Protein AF-A0A6G0XEI4-F1 (afdb_monomer_lite)

Secondary structure (DSSP, 8-state):
----PPP-PPPPB---TTS-HHHHHHHHHHHHHHHT--HHHHHHHGGGGB-HHHHHHHHHHHTT--SPPPHHHHHHHHT-

pLDDT: mean 88.16, std 10.25, range [40.69, 96.75]

Radius of gyration: 13.35 Å; chains: 1; bounding box: 34×22×42 Å

Organism: Aphis craccivora (NCBI:txid307492)

Sequence (80 aa):
MDSKKPYIKPDTFSGSTSENIDSFLKKYDRAAKINGWKTKDKAQYIVAFLEGPALTFYENSQHNNIDIPKWEKLEKTFRT

Structure (mmCIF, N/CA/C/O backbone):
data_AF-A0A6G0XEI4-F1
#
_entry.id   AF-A0A6G0XEI4-F1
#
loop_
_atom_site.group_PDB
_atom_site.id
_atom_site.type_symbol
_atom_site.label_atom_id
_atom_site.label_alt_id
_atom_site.label_comp_id
_atom_site.label_asym_id
_atom_site.label_entity_id
_atom_site.label_seq_id
_atom_site.pdbx_PDB_ins_code
_atom_site.Cartn_x
_atom_site.Cartn_y
_atom_site.Cartn_z
_atom_site.occupancy
_atom_site.B_iso_or_equiv
_atom_site.auth_seq_id
_atom_site.auth_comp_id
_atom_site.auth_asym_id
_atom_site.auth_atom_id
_atom_site.pdbx_PDB_model_num
ATOM 1 N N . MET A 1 1 ? -15.787 -8.756 27.730 1.00 40.69 1 MET A N 1
ATOM 2 C CA . MET A 1 1 ? -15.413 -9.496 26.509 1.00 40.69 1 MET A CA 1
ATOM 3 C C . MET A 1 1 ? -15.001 -8.481 25.463 1.00 40.69 1 MET A C 1
ATOM 5 O O . MET A 1 1 ? -15.860 -7.817 24.893 1.00 40.69 1 MET A O 1
ATOM 9 N N . ASP A 1 2 ? -13.700 -8.310 25.264 1.00 56.47 2 ASP A N 1
ATOM 10 C CA . ASP A 1 2 ? -13.153 -7.472 24.202 1.00 56.47 2 ASP A CA 1
ATOM 11 C C . ASP A 1 2 ? -13.513 -8.097 22.856 1.00 56.47 2 ASP A C 1
ATOM 13 O O . ASP A 1 2 ? -12.928 -9.089 22.424 1.00 56.47 2 ASP A O 1
ATOM 17 N N . SER A 1 3 ? -14.539 -7.546 22.210 1.00 62.38 3 SER A N 1
ATOM 18 C CA . SER A 1 3 ? -14.890 -7.908 20.841 1.00 62.38 3 SER A CA 1
ATOM 19 C C . SER A 1 3 ? -13.746 -7.442 19.945 1.00 62.38 3 SER A C 1
ATOM 21 O O . SER A 1 3 ? -13.681 -6.274 19.559 1.00 62.38 3 SER A O 1
ATOM 23 N N . LYS A 1 4 ? -12.783 -8.333 19.686 1.00 71.56 4 LYS A N 1
ATOM 24 C CA . LYS A 1 4 ? -11.632 -8.053 18.827 1.00 71.56 4 LYS A CA 1
ATOM 25 C C . LYS A 1 4 ? -12.188 -7.687 17.452 1.00 71.56 4 LYS A C 1
ATOM 27 O O . LYS A 1 4 ? -12.800 -8.525 16.793 1.00 71.56 4 LYS A O 1
ATOM 32 N N . LYS A 1 5 ? -12.055 -6.415 17.058 1.00 76.44 5 LYS A N 1
ATOM 33 C CA . LYS A 1 5 ? -12.522 -5.953 15.745 1.00 76.44 5 LYS A CA 1
ATOM 34 C C . LYS A 1 5 ? -11.914 -6.846 14.654 1.00 76.44 5 LYS A C 1
ATOM 36 O O . LYS A 1 5 ? -10.742 -7.213 14.780 1.00 76.44 5 LYS A O 1
ATOM 41 N N . PRO A 1 6 ? -12.677 -7.196 13.605 1.00 83.81 6 PRO A N 1
ATOM 42 C CA . PRO A 1 6 ? -12.129 -7.955 12.492 1.00 83.81 6 PRO A CA 1
ATOM 43 C C . PRO A 1 6 ? -10.980 -7.167 11.859 1.00 83.81 6 PRO A C 1
ATOM 45 O O . PRO A 1 6 ? -11.106 -5.969 11.606 1.00 83.81 6 PRO A O 1
ATOM 48 N N . TYR A 1 7 ? -9.859 -7.846 11.626 1.00 89.19 7 TYR A N 1
ATOM 49 C CA . TYR A 1 7 ? -8.734 -7.287 10.889 1.00 89.19 7 TYR A CA 1
ATOM 50 C C . TYR A 1 7 ? -8.970 -7.484 9.393 1.00 89.19 7 TYR A C 1
ATOM 52 O O . TYR A 1 7 ? -9.146 -8.613 8.934 1.00 89.19 7 TYR A O 1
ATOM 60 N N . ILE A 1 8 ? -8.956 -6.392 8.634 1.00 93.50 8 ILE A N 1
ATOM 61 C CA . ILE A 1 8 ? -9.059 -6.417 7.177 1.00 93.50 8 ILE A CA 1
ATOM 62 C C . ILE A 1 8 ? -7.662 -6.249 6.596 1.00 93.50 8 ILE A C 1
ATOM 64 O O . ILE A 1 8 ? -7.069 -5.176 6.705 1.00 93.50 8 ILE A O 1
ATOM 68 N N . LYS A 1 9 ? -7.137 -7.305 5.971 1.00 93.44 9 LYS A N 1
ATOM 69 C CA . LYS A 1 9 ? -5.873 -7.237 5.235 1.00 93.44 9 LYS A CA 1
ATOM 70 C C . LYS A 1 9 ? -6.103 -6.479 3.912 1.00 93.44 9 LYS A C 1
ATOM 72 O O . LYS A 1 9 ? -6.980 -6.894 3.156 1.00 93.44 9 LYS A O 1
ATOM 77 N N . PRO A 1 10 ? -5.365 -5.390 3.627 1.00 94.56 10 PRO A N 1
ATOM 78 C CA . PRO A 1 10 ? -5.333 -4.790 2.294 1.00 94.56 10 PRO A CA 1
ATOM 79 C C . PRO A 1 10 ? -4.816 -5.761 1.221 1.00 94.56 10 PRO A C 1
ATOM 81 O O . PRO A 1 10 ? -4.030 -6.663 1.519 1.00 94.56 10 PRO A O 1
ATOM 84 N N . ASP A 1 11 ? -5.217 -5.527 -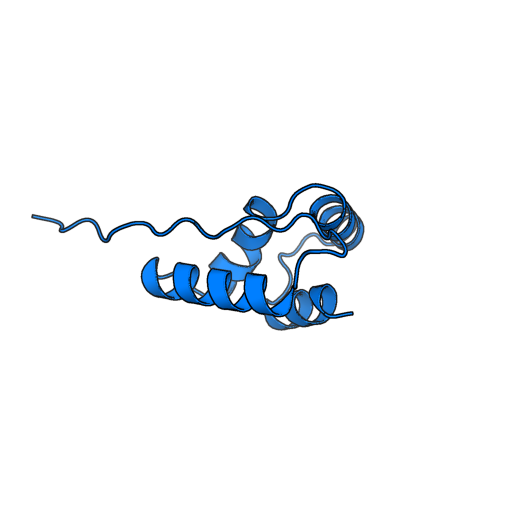0.028 1.00 94.56 11 ASP A N 1
ATOM 85 C CA . ASP A 1 11 ? -4.589 -6.161 -1.194 1.00 94.56 11 ASP A CA 1
ATOM 86 C C . ASP A 1 11 ? -3.135 -5.679 -1.342 1.00 94.56 11 ASP A C 1
ATOM 88 O O . ASP A 1 11 ? -2.779 -4.629 -0.804 1.00 94.56 11 ASP A O 1
ATOM 92 N N . THR A 1 12 ? -2.308 -6.428 -2.075 1.00 96.50 12 THR A N 1
ATOM 93 C CA . THR A 1 12 ? -0.952 -6.002 -2.447 1.00 96.50 12 THR A CA 1
ATOM 94 C C . THR A 1 12 ? -0.955 -5.242 -3.776 1.00 96.50 12 THR A C 1
ATOM 96 O O . THR A 1 12 ? -1.933 -5.284 -4.525 1.00 96.50 12 THR A O 1
ATOM 99 N N . PHE A 1 13 ? 0.121 -4.502 -4.042 1.00 96.62 13 PHE A N 1
ATOM 100 C CA . PHE A 1 13 ? 0.343 -3.788 -5.295 1.00 96.62 13 PHE A CA 1
ATOM 101 C C . PHE A 1 13 ? 1.769 -4.018 -5.782 1.00 96.62 13 PHE A C 1
ATOM 103 O O . PHE A 1 13 ? 2.727 -3.663 -5.091 1.00 96.62 13 PHE A O 1
ATOM 110 N N . SER A 1 14 ? 1.909 -4.596 -6.976 1.00 95.50 14 SER A N 1
ATOM 111 C CA . SER A 1 14 ? 3.225 -4.888 -7.557 1.00 95.50 14 SER A CA 1
ATOM 112 C C . SER A 1 14 ? 3.763 -3.760 -8.443 1.00 95.50 14 SER A C 1
ATOM 114 O O . SER A 1 14 ? 4.970 -3.649 -8.659 1.00 95.50 14 SER A O 1
ATOM 116 N N . GLY A 1 15 ? 2.878 -2.899 -8.952 1.00 91.75 15 GLY A N 1
ATOM 117 C CA . GLY A 1 15 ? 3.222 -1.897 -9.963 1.00 91.75 15 GLY A CA 1
ATOM 118 C C . GLY A 1 15 ? 3.150 -2.428 -11.396 1.00 91.75 15 GLY A C 1
ATOM 119 O O . GLY A 1 15 ? 3.752 -1.843 -12.293 1.00 91.75 15 GLY A O 1
ATOM 120 N N . SER A 1 16 ? 2.433 -3.533 -11.627 1.00 92.69 16 SER A N 1
ATOM 121 C CA . SER A 1 16 ? 2.176 -4.057 -12.972 1.00 92.69 16 SER A CA 1
ATOM 122 C C . SER A 1 16 ? 1.267 -3.115 -13.770 1.00 92.69 16 SER A C 1
ATOM 124 O O . SER A 1 16 ? 0.374 -2.476 -13.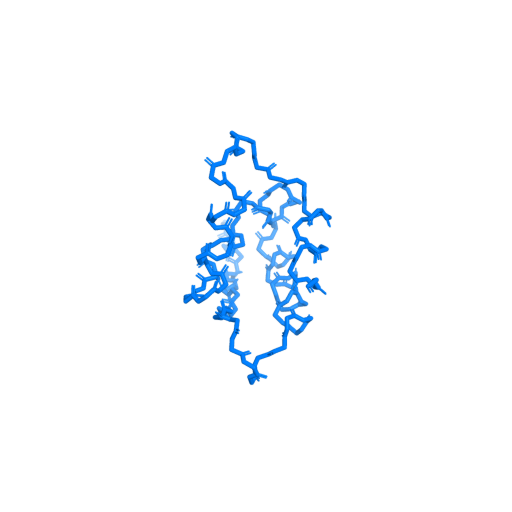218 1.00 92.69 16 SER A O 1
ATOM 126 N N . THR A 1 17 ? 1.421 -3.089 -15.097 1.00 88.44 17 THR A N 1
ATOM 127 C CA . THR A 1 17 ? 0.580 -2.286 -16.007 1.00 88.44 17 THR A CA 1
ATOM 128 C C . THR A 1 17 ? -0.892 -2.706 -16.009 1.00 88.44 17 THR A C 1
ATOM 130 O O . THR A 1 17 ? -1.756 -1.930 -16.412 1.00 88.44 17 THR A O 1
ATOM 133 N N . SER A 1 18 ? -1.191 -3.927 -15.559 1.00 91.19 18 SER A N 1
ATOM 134 C CA . SER A 1 18 ? -2.556 -4.428 -15.379 1.00 91.19 18 SER A CA 1
ATOM 135 C C . SER A 1 18 ? -3.206 -3.972 -14.068 1.00 91.19 18 SER A C 1
ATOM 137 O O . SER A 1 18 ? -4.408 -4.157 -13.886 1.00 91.19 18 SER A O 1
ATOM 139 N N . GLU A 1 19 ? -2.426 -3.433 -13.130 1.00 93.25 19 GLU A N 1
ATOM 140 C CA . GLU A 1 19 ? -2.914 -2.946 -11.844 1.00 93.25 19 GLU A CA 1
ATOM 141 C C . GLU A 1 19 ? -3.231 -1.450 -11.908 1.00 93.25 19 GLU A C 1
ATOM 143 O O . GLU A 1 19 ? -2.624 -0.680 -12.647 1.00 93.25 19 GLU A O 1
ATOM 148 N N . ASN A 1 20 ? -4.188 -1.016 -11.090 1.00 93.69 20 ASN A N 1
ATOM 149 C CA . ASN A 1 20 ? -4.572 0.386 -10.993 1.00 93.69 20 ASN A CA 1
ATOM 150 C C . ASN A 1 20 ? -4.249 0.915 -9.591 1.00 93.69 20 ASN A C 1
ATOM 152 O O . ASN A 1 20 ? -4.855 0.487 -8.603 1.00 93.69 20 ASN A O 1
ATOM 156 N N . ILE A 1 21 ? -3.318 1.869 -9.518 1.00 92.75 21 ILE A N 1
ATOM 157 C CA . ILE A 1 21 ? -2.848 2.428 -8.246 1.00 92.75 21 ILE A CA 1
ATOM 158 C C . ILE A 1 21 ? -3.973 3.094 -7.444 1.00 92.75 21 ILE A C 1
ATOM 160 O O . ILE A 1 21 ? -4.055 2.923 -6.228 1.00 92.75 21 ILE A O 1
ATOM 164 N N . ASP A 1 22 ? -4.901 3.788 -8.104 1.00 94.25 22 ASP A N 1
ATOM 165 C CA . ASP A 1 22 ? -6.010 4.467 -7.424 1.00 94.25 22 ASP A CA 1
ATOM 166 C C . ASP A 1 22 ? -6.937 3.469 -6.724 1.00 94.25 22 ASP A C 1
ATOM 168 O O . ASP A 1 22 ? -7.419 3.703 -5.612 1.00 94.25 22 ASP A O 1
ATOM 172 N N . SER A 1 23 ? -7.165 2.324 -7.368 1.00 95.12 23 SER A N 1
ATOM 173 C CA . SER A 1 23 ? -7.961 1.227 -6.830 1.00 95.12 23 SER A CA 1
ATOM 174 C C . SER A 1 23 ? -7.277 0.598 -5.621 1.00 95.12 23 SER A C 1
ATOM 176 O O . SER A 1 23 ? -7.945 0.361 -4.611 1.00 95.12 23 SER A O 1
ATOM 178 N N . PHE A 1 24 ? -5.960 0.383 -5.687 1.00 96.00 24 PHE A N 1
ATOM 179 C CA . PHE A 1 24 ? -5.167 -0.076 -4.548 1.00 96.00 24 PHE A CA 1
ATOM 180 C C . PHE A 1 24 ? -5.255 0.905 -3.372 1.00 96.00 24 PHE A C 1
ATOM 182 O O . PHE A 1 24 ? -5.690 0.517 -2.288 1.00 96.00 24 PHE A O 1
ATOM 189 N N . LEU A 1 25 ? -4.957 2.191 -3.590 1.00 95.38 25 LEU A N 1
ATOM 190 C CA . LEU A 1 25 ? -4.981 3.216 -2.540 1.00 95.38 25 LEU A CA 1
ATOM 191 C C . LEU A 1 25 ? -6.364 3.341 -1.888 1.00 95.38 25 LEU A C 1
ATOM 193 O O . LEU A 1 25 ? -6.473 3.455 -0.667 1.00 95.38 25 LEU A O 1
ATOM 197 N N . LYS A 1 26 ? -7.439 3.249 -2.678 1.00 95.50 26 LYS A N 1
ATOM 198 C CA . LYS A 1 26 ? -8.818 3.275 -2.173 1.00 95.50 26 LYS A CA 1
ATOM 199 C C . LYS A 1 26 ? -9.152 2.056 -1.312 1.00 95.50 26 LYS A C 1
ATOM 201 O O . LYS A 1 26 ? -9.848 2.188 -0.304 1.00 95.50 26 LYS A O 1
ATOM 206 N N . LYS A 1 27 ? -8.700 0.861 -1.700 1.00 95.88 27 LYS A N 1
ATOM 207 C CA . LYS A 1 27 ? -8.889 -0.362 -0.903 1.00 95.88 27 LYS A CA 1
ATOM 208 C C . LYS A 1 27 ? -8.051 -0.328 0.374 1.00 95.88 27 LYS A C 1
ATOM 210 O O . LYS A 1 27 ? -8.571 -0.645 1.442 1.00 95.88 27 LYS A O 1
ATOM 215 N N . TYR A 1 28 ? -6.807 0.131 0.273 1.00 96.75 28 TYR A N 1
ATOM 216 C CA . TYR A 1 28 ? -5.911 0.338 1.403 1.00 96.75 28 TYR A CA 1
ATOM 217 C C . TYR A 1 28 ? -6.510 1.307 2.429 1.00 96.75 28 TYR A C 1
ATOM 219 O O . TYR A 1 28 ? -6.564 0.992 3.615 1.00 96.75 28 TYR A O 1
ATOM 227 N N . ASP A 1 29 ? -7.053 2.443 1.982 1.00 95.50 29 ASP A N 1
ATOM 228 C CA . ASP A 1 29 ? -7.704 3.419 2.862 1.00 95.50 29 ASP A CA 1
ATOM 229 C C . ASP A 1 29 ? -8.937 2.844 3.579 1.00 95.50 29 ASP A C 1
ATOM 231 O O . ASP A 1 29 ? -9.130 3.058 4.777 1.00 95.50 29 ASP A O 1
ATOM 235 N N . ARG A 1 30 ? -9.743 2.032 2.883 1.00 95.06 30 ARG A N 1
ATOM 236 C CA . ARG A 1 30 ? -10.881 1.330 3.498 1.00 95.06 30 ARG A CA 1
ATOM 237 C C . ARG A 1 30 ? -10.430 0.361 4.588 1.00 95.06 30 ARG A C 1
ATOM 239 O O . ARG A 1 30 ? -11.003 0.377 5.677 1.00 95.06 30 ARG A O 1
ATOM 246 N N . ALA A 1 31 ? -9.412 -0.453 4.314 1.00 95.81 31 ALA A N 1
ATOM 247 C CA . ALA A 1 31 ? -8.842 -1.371 5.296 1.00 95.81 31 ALA A CA 1
ATOM 248 C C . ALA A 1 31 ? -8.255 -0.607 6.494 1.00 95.81 31 ALA A C 1
ATOM 250 O O . ALA A 1 31 ? -8.568 -0.930 7.637 1.00 95.81 31 ALA A O 1
ATOM 251 N N . ALA A 1 32 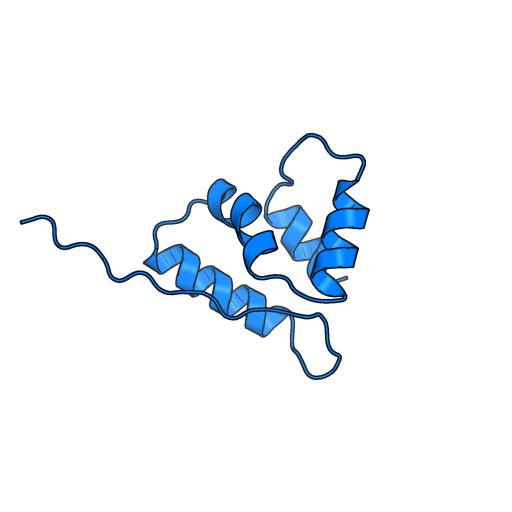? -7.510 0.474 6.241 1.00 95.31 32 ALA A N 1
ATOM 252 C CA . ALA A 1 32 ? -6.974 1.362 7.268 1.00 95.31 32 ALA A CA 1
ATOM 253 C C . ALA A 1 32 ? -8.072 1.916 8.185 1.00 95.31 32 ALA A C 1
ATOM 255 O O . ALA A 1 32 ? -7.949 1.860 9.409 1.00 95.31 32 ALA A O 1
ATOM 256 N N . LYS A 1 33 ? -9.184 2.383 7.606 1.00 94.62 33 LYS A N 1
ATOM 257 C CA . LYS A 1 33 ? -10.329 2.905 8.357 1.00 94.62 33 LYS A CA 1
ATOM 258 C C . LYS A 1 33 ? -10.976 1.843 9.249 1.00 94.62 33 LYS A C 1
ATOM 260 O O . LYS A 1 33 ? -11.298 2.138 10.398 1.00 94.62 33 LYS A O 1
ATOM 265 N N . ILE A 1 34 ? -11.160 0.620 8.746 1.00 94.00 34 ILE A N 1
ATOM 266 C CA . ILE A 1 34 ? -11.751 -0.487 9.520 1.00 94.00 34 ILE A CA 1
ATOM 267 C C . ILE A 1 34 ? -10.803 -0.932 10.643 1.00 94.00 34 ILE A C 1
ATOM 269 O O . ILE A 1 34 ? -11.239 -1.126 11.779 1.00 94.00 34 ILE A O 1
ATOM 273 N N . ASN A 1 35 ? -9.504 -1.008 10.345 1.00 94.62 35 ASN A N 1
ATOM 274 C CA . ASN A 1 35 ? -8.461 -1.406 11.291 1.00 94.62 35 ASN A CA 1
ATOM 275 C C . ASN A 1 35 ? -8.114 -0.311 12.317 1.00 94.62 35 ASN A C 1
ATOM 277 O O . ASN A 1 35 ? -7.389 -0.579 13.273 1.00 94.62 35 ASN A O 1
ATOM 281 N N . GLY A 1 36 ? -8.621 0.914 12.145 1.00 94.12 36 GLY A N 1
ATOM 282 C CA . GLY A 1 36 ? -8.350 2.042 13.039 1.00 94.12 36 GLY A CA 1
ATOM 283 C C . GLY A 1 36 ? -6.956 2.653 12.878 1.00 94.12 36 GLY A C 1
ATOM 284 O O . GLY A 1 36 ? -6.452 3.263 13.819 1.00 94.12 36 GLY A O 1
ATOM 285 N N . TRP A 1 37 ? -6.331 2.495 11.710 1.00 95.19 37 TRP A N 1
ATOM 286 C CA . TRP A 1 37 ? -5.020 3.067 11.407 1.00 95.19 37 TRP A CA 1
ATOM 287 C C . TRP A 1 37 ? -5.109 4.583 11.249 1.00 95.19 37 TRP A C 1
ATOM 289 O O . TRP A 1 37 ? -5.911 5.107 10.472 1.00 95.19 37 TRP A O 1
ATOM 299 N N . LYS A 1 38 ? -4.245 5.298 11.967 1.00 94.12 38 LYS A N 1
ATOM 300 C CA . LYS A 1 38 ? -4.063 6.742 11.814 1.00 94.12 38 LYS A CA 1
ATOM 301 C C . LYS A 1 38 ? -3.199 7.032 10.588 1.00 94.12 38 LYS A C 1
ATOM 303 O O . LYS A 1 38 ? -2.550 6.152 10.033 1.00 94.12 38 LYS A O 1
ATOM 308 N N . THR A 1 39 ? -3.121 8.297 10.186 1.00 92.38 39 THR A N 1
ATOM 309 C CA . THR A 1 39 ? -2.320 8.729 9.026 1.00 92.38 39 THR A CA 1
ATOM 310 C C . THR A 1 39 ? -0.854 8.286 9.101 1.00 92.38 39 THR A C 1
ATOM 312 O O . THR A 1 39 ? -0.283 7.901 8.084 1.00 92.38 39 THR A O 1
ATOM 315 N N . LYS A 1 40 ? -0.252 8.295 10.300 1.00 91.06 40 LYS A N 1
ATOM 316 C CA . LYS A 1 40 ? 1.118 7.802 10.511 1.00 91.06 40 LYS A CA 1
ATOM 317 C C . LYS A 1 40 ? 1.218 6.292 10.274 1.00 91.06 40 LYS A C 1
ATOM 319 O O . LYS A 1 40 ? 2.112 5.855 9.561 1.00 91.06 40 LYS A O 1
ATOM 324 N N . ASP A 1 41 ? 0.269 5.530 10.810 1.00 93.94 41 ASP A N 1
ATOM 325 C CA . ASP A 1 41 ? 0.196 4.075 10.644 1.00 93.94 41 ASP A CA 1
ATOM 326 C C . ASP A 1 41 ? 0.035 3.718 9.161 1.00 93.94 41 ASP A C 1
ATOM 328 O O . ASP A 1 41 ? 0.752 2.872 8.639 1.00 93.94 41 ASP A O 1
ATOM 332 N N . LYS A 1 42 ? -0.825 4.448 8.438 1.00 94.12 42 LYS A N 1
ATOM 333 C CA . LYS A 1 42 ? -0.987 4.298 6.987 1.00 94.12 42 LYS A CA 1
ATOM 334 C C . LYS A 1 42 ? 0.327 4.485 6.228 1.00 94.12 42 LYS A C 1
ATOM 336 O O . LYS A 1 42 ? 0.623 3.692 5.339 1.00 94.12 42 LYS A O 1
ATOM 341 N N . ALA A 1 43 ? 1.089 5.527 6.551 1.00 91.88 43 ALA A N 1
ATOM 342 C CA . ALA A 1 43 ? 2.370 5.796 5.903 1.00 91.88 43 ALA A CA 1
ATOM 343 C C . ALA A 1 43 ? 3.427 4.736 6.246 1.00 91.88 43 ALA A C 1
ATOM 345 O O . ALA A 1 43 ? 4.228 4.375 5.394 1.00 91.88 43 ALA A O 1
ATOM 346 N N . GLN A 1 44 ? 3.401 4.206 7.468 1.00 91.69 44 GLN A N 1
ATOM 347 C CA . GLN A 1 44 ? 4.331 3.169 7.902 1.00 91.69 44 GLN A CA 1
ATOM 348 C C . GLN A 1 44 ? 4.007 1.795 7.300 1.00 91.69 44 GLN A C 1
ATOM 350 O O . GLN A 1 44 ? 4.917 1.045 6.966 1.00 91.69 44 GLN A O 1
ATOM 355 N N . TYR A 1 45 ? 2.726 1.441 7.181 1.00 94.44 45 TYR A N 1
ATOM 356 C CA . TYR A 1 45 ? 2.317 0.085 6.808 1.00 94.44 45 TYR A CA 1
ATOM 357 C C . TYR A 1 45 ? 2.194 -0.137 5.306 1.00 94.44 45 TYR A C 1
ATOM 359 O O . TYR A 1 45 ? 2.210 -1.289 4.887 1.00 94.44 45 TYR A O 1
ATOM 367 N N . ILE A 1 46 ? 2.102 0.918 4.488 1.00 94.00 46 ILE A N 1
ATOM 368 C CA . ILE A 1 46 ? 1.865 0.756 3.047 1.00 94.00 46 ILE A CA 1
ATOM 369 C C . ILE A 1 46 ? 2.948 -0.088 2.372 1.00 94.00 46 ILE A C 1
ATOM 371 O O . ILE A 1 46 ? 2.618 -0.903 1.520 1.00 94.00 46 ILE A O 1
ATOM 375 N N . VAL A 1 47 ? 4.204 0.030 2.818 1.00 93.62 47 VAL A N 1
ATOM 376 C CA . VAL A 1 47 ? 5.339 -0.740 2.285 1.00 93.62 47 VAL A CA 1
ATOM 377 C C . VAL A 1 47 ? 5.149 -2.253 2.429 1.00 93.62 47 VAL A C 1
ATOM 379 O O . VAL A 1 47 ? 5.567 -2.999 1.556 1.00 93.62 47 VAL A O 1
ATOM 382 N N . ALA A 1 48 ? 4.444 -2.714 3.470 1.00 94.94 48 ALA A N 1
ATOM 383 C CA . ALA A 1 48 ? 4.158 -4.135 3.685 1.00 94.94 48 ALA A CA 1
ATOM 384 C C . ALA A 1 48 ? 3.126 -4.707 2.695 1.00 94.94 48 ALA A C 1
ATOM 386 O O . ALA A 1 48 ? 2.880 -5.912 2.688 1.00 94.94 48 ALA A O 1
ATOM 387 N N . PHE A 1 49 ? 2.503 -3.844 1.890 1.00 96.50 49 PHE A N 1
ATOM 388 C CA . PHE A 1 49 ? 1.554 -4.206 0.840 1.00 96.50 49 PHE A CA 1
ATOM 389 C C . PHE A 1 49 ? 2.068 -3.824 -0.551 1.00 96.50 49 PHE A C 1
ATOM 391 O O . PHE A 1 49 ? 1.315 -3.897 -1.519 1.00 96.50 49 PHE A O 1
ATOM 398 N N . LEU A 1 50 ? 3.334 -3.415 -0.658 1.00 95.75 50 LEU A N 1
ATOM 399 C CA . LEU A 1 50 ? 4.016 -3.247 -1.933 1.00 95.75 50 LEU A CA 1
ATOM 400 C C . LEU A 1 50 ? 4.840 -4.493 -2.225 1.00 95.75 50 LEU A C 1
ATOM 402 O O . LEU A 1 50 ? 5.482 -5.051 -1.339 1.00 95.75 50 LEU A O 1
ATOM 406 N N . GLU A 1 51 ? 4.853 -4.897 -3.484 1.00 95.94 51 GLU A N 1
ATOM 407 C CA . GLU A 1 51 ? 5.650 -6.020 -3.966 1.00 95.94 51 GLU A CA 1
ATOM 408 C C . GLU A 1 51 ? 6.342 -5.625 -5.276 1.00 95.94 51 GLU A C 1
ATOM 410 O O . GLU A 1 51 ? 6.042 -4.585 -5.866 1.00 95.94 51 GLU A O 1
ATOM 415 N N . GLY A 1 52 ? 7.298 -6.438 -5.729 1.00 94.50 52 GLY A N 1
ATOM 416 C CA . GLY A 1 52 ? 7.930 -6.269 -7.040 1.00 94.50 52 GLY A CA 1
ATOM 417 C C . GLY A 1 52 ? 8.461 -4.845 -7.311 1.00 94.50 52 GLY A C 1
ATOM 418 O O . GLY A 1 52 ? 9.048 -4.228 -6.416 1.00 94.50 52 GLY A O 1
ATOM 419 N N . PRO A 1 53 ? 8.267 -4.310 -8.535 1.00 92.50 53 PRO A N 1
ATOM 420 C CA . PRO A 1 53 ? 8.736 -2.976 -8.917 1.00 92.50 53 PRO A CA 1
ATOM 421 C C . PRO A 1 53 ? 8.267 -1.836 -8.006 1.00 92.50 53 PRO A C 1
ATOM 423 O O . PRO A 1 53 ? 9.033 -0.901 -7.769 1.00 92.50 53 PRO A O 1
ATOM 426 N N . ALA A 1 54 ? 7.041 -1.897 -7.478 1.00 93.06 54 ALA A N 1
ATOM 427 C CA . ALA A 1 54 ? 6.515 -0.860 -6.592 1.00 93.06 54 ALA A CA 1
ATOM 428 C C . ALA A 1 54 ? 7.276 -0.798 -5.260 1.00 93.06 54 ALA A C 1
ATOM 430 O O . ALA A 1 54 ? 7.581 0.296 -4.775 1.00 93.06 54 ALA A O 1
ATOM 431 N N . LEU A 1 55 ? 7.625 -1.958 -4.692 1.00 94.06 55 LEU A N 1
ATOM 432 C CA . LEU A 1 55 ? 8.445 -2.025 -3.483 1.00 94.06 55 LEU A CA 1
ATOM 433 C C . LEU A 1 55 ? 9.854 -1.487 -3.750 1.00 94.06 55 LEU A C 1
ATOM 435 O O . LEU A 1 55 ? 10.313 -0.604 -3.029 1.00 94.06 55 LEU A O 1
ATOM 439 N N . THR A 1 56 ? 10.496 -1.934 -4.834 1.00 92.12 56 THR A N 1
ATOM 440 C CA . THR A 1 56 ? 11.830 -1.450 -5.222 1.00 92.12 56 THR A CA 1
ATOM 441 C C . THR A 1 56 ? 11.849 0.066 -5.430 1.00 92.12 56 THR A C 1
ATOM 443 O O . THR A 1 56 ? 12.765 0.752 -4.980 1.00 92.12 56 THR A O 1
ATOM 446 N N . PHE A 1 57 ? 10.826 0.621 -6.083 1.00 89.50 57 PHE A N 1
ATOM 447 C CA . PHE A 1 57 ? 10.692 2.065 -6.262 1.00 89.50 57 PHE A CA 1
ATOM 448 C C . PHE A 1 57 ? 10.557 2.800 -4.919 1.00 89.50 57 PHE A C 1
ATOM 450 O O . PHE A 1 57 ? 11.236 3.807 -4.699 1.00 89.50 57 PHE A O 1
ATOM 457 N N . TYR A 1 58 ? 9.726 2.286 -4.005 1.00 90.00 58 TYR A N 1
ATOM 458 C CA . TYR A 1 58 ? 9.573 2.860 -2.671 1.00 90.00 58 TYR A CA 1
ATOM 459 C C . TYR A 1 58 ? 10.904 2.862 -1.910 1.00 90.00 58 TYR A C 1
ATOM 461 O O . TYR A 1 58 ? 11.332 3.918 -1.447 1.00 90.00 58 TYR A O 1
ATOM 469 N N . GLU A 1 59 ? 11.589 1.722 -1.835 1.00 89.31 59 GLU A N 1
ATOM 470 C CA . GLU A 1 59 ? 12.874 1.581 -1.140 1.00 89.31 59 GLU A CA 1
ATOM 471 C C . GLU A 1 59 ? 13.935 2.530 -1.707 1.00 89.31 59 GLU A C 1
ATOM 473 O O . GLU A 1 59 ? 14.584 3.252 -0.950 1.00 89.31 59 GLU A O 1
ATOM 478 N N . ASN A 1 60 ? 14.039 2.630 -3.035 1.00 88.38 60 ASN A N 1
ATOM 479 C CA . ASN A 1 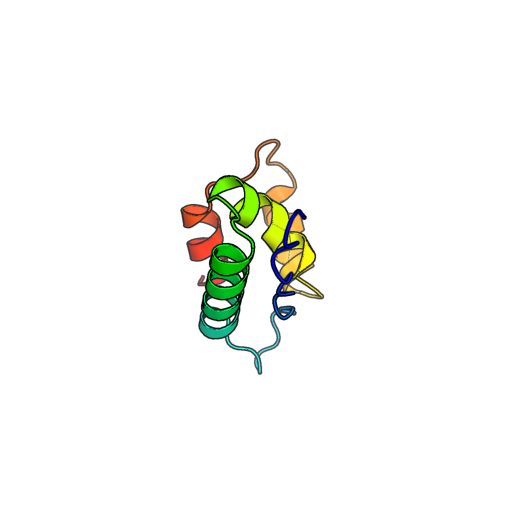60 ? 14.956 3.564 -3.691 1.00 88.38 60 ASN A CA 1
ATOM 480 C C . ASN A 1 60 ? 14.615 5.031 -3.380 1.00 88.38 60 ASN A C 1
ATOM 482 O O . ASN A 1 60 ? 15.510 5.841 -3.145 1.00 88.38 60 ASN A O 1
ATOM 486 N N . SER A 1 61 ? 13.325 5.383 -3.322 1.00 82.69 61 SER A N 1
ATOM 487 C CA . SER A 1 61 ? 12.882 6.737 -2.952 1.00 82.69 61 SER A CA 1
ATOM 488 C C . SER A 1 61 ? 13.177 7.088 -1.485 1.00 82.69 61 SER A C 1
ATOM 490 O O . SER A 1 61 ? 13.307 8.265 -1.131 1.00 82.69 61 SER A O 1
ATOM 492 N N . GLN A 1 62 ? 13.265 6.069 -0.624 1.00 79.62 62 GLN A N 1
ATOM 493 C CA . GLN A 1 62 ? 13.517 6.198 0.810 1.00 79.62 62 GLN A CA 1
ATOM 494 C C . GLN A 1 62 ? 14.976 5.956 1.200 1.00 79.62 62 GLN A C 1
ATOM 496 O O . GLN A 1 62 ? 15.320 6.193 2.350 1.00 79.62 62 GLN A O 1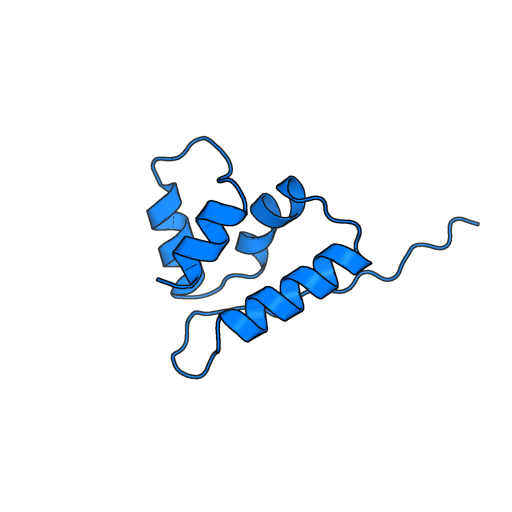
ATOM 501 N N . HIS A 1 63 ? 15.845 5.568 0.263 1.00 71.81 63 HIS A N 1
ATOM 502 C CA . HIS A 1 63 ? 17.231 5.172 0.535 1.00 71.81 63 HIS A CA 1
ATOM 503 C C . HIS A 1 63 ? 18.033 6.198 1.363 1.00 71.81 63 HIS A C 1
ATOM 505 O O . HIS A 1 63 ? 18.895 5.814 2.144 1.00 71.81 63 HIS A O 1
ATOM 511 N N . ASN A 1 64 ? 17.703 7.492 1.251 1.00 67.88 64 ASN A N 1
ATOM 512 C CA . ASN A 1 64 ? 18.334 8.581 2.008 1.00 67.88 64 ASN A CA 1
ATOM 513 C C . ASN A 1 64 ? 17.395 9.279 3.018 1.00 67.88 64 ASN A C 1
ATOM 515 O O . ASN A 1 64 ? 17.781 10.283 3.615 1.00 67.88 64 ASN A O 1
ATOM 519 N N . ASN A 1 65 ? 16.157 8.803 3.194 1.00 72.62 65 ASN A N 1
ATOM 520 C CA . ASN A 1 65 ? 15.192 9.382 4.132 1.00 72.62 65 ASN A CA 1
ATOM 521 C C . ASN A 1 65 ? 15.186 8.594 5.445 1.00 72.62 65 ASN A C 1
ATOM 523 O O . ASN A 1 65 ? 14.801 7.431 5.486 1.00 72.62 65 ASN A O 1
ATOM 527 N N . ILE A 1 66 ? 15.579 9.259 6.532 1.00 66.00 66 ILE A N 1
ATOM 528 C CA . ILE A 1 66 ? 15.545 8.692 7.890 1.00 66.00 66 ILE A CA 1
ATOM 529 C C . ILE A 1 66 ? 14.107 8.704 8.450 1.00 66.00 66 ILE A C 1
ATOM 531 O O . ILE A 1 66 ? 13.755 7.878 9.292 1.00 66.00 66 ILE A O 1
ATOM 535 N N . ASP A 1 67 ? 13.255 9.605 7.950 1.00 76.50 67 ASP A N 1
ATOM 536 C CA . ASP A 1 67 ? 11.887 9.800 8.428 1.00 76.50 67 ASP A CA 1
ATOM 537 C C . ASP A 1 67 ? 10.832 9.129 7.545 1.00 76.50 67 ASP A C 1
ATOM 539 O O .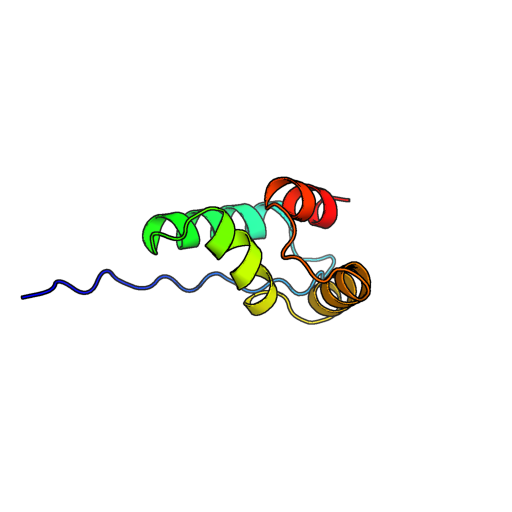 ASP A 1 67 ? 10.889 9.183 6.315 1.00 76.50 67 ASP A O 1
ATOM 543 N N . ILE A 1 68 ? 9.789 8.597 8.194 1.00 74.25 68 ILE A N 1
ATOM 544 C CA . ILE A 1 68 ? 8.574 8.128 7.518 1.00 74.25 68 ILE A CA 1
ATOM 545 C C . ILE A 1 68 ? 7.938 9.319 6.784 1.00 74.25 68 ILE A C 1
ATOM 547 O O . ILE A 1 68 ? 7.569 10.310 7.430 1.00 74.25 68 ILE A O 1
ATOM 551 N N . PRO A 1 69 ? 7.742 9.244 5.459 1.00 79.44 69 PRO A N 1
ATOM 552 C CA . PRO A 1 69 ? 7.140 10.339 4.721 1.00 79.44 69 PRO A CA 1
ATOM 553 C C . PRO A 1 69 ? 5.702 10.609 5.166 1.00 79.44 69 PRO A C 1
ATOM 555 O O . PRO A 1 69 ? 4.946 9.705 5.526 1.00 79.44 69 PRO A O 1
ATOM 558 N N . LYS A 1 70 ? 5.272 11.870 5.058 1.00 86.56 70 LYS A N 1
ATOM 559 C CA . LYS A 1 70 ? 3.851 12.211 5.196 1.00 86.56 70 LYS A CA 1
ATOM 560 C C . LYS A 1 70 ? 3.034 11.443 4.154 1.00 86.56 70 LYS A C 1
ATOM 562 O O . LYS A 1 70 ? 3.413 11.409 2.984 1.00 86.56 70 LYS A O 1
ATOM 567 N N . TRP A 1 71 ? 1.885 10.911 4.572 1.00 86.94 71 TRP A N 1
ATOM 568 C CA . TRP A 1 71 ? 0.978 10.149 3.707 1.00 86.94 71 TRP A CA 1
ATOM 569 C C . TRP A 1 71 ? 0.663 10.866 2.385 1.00 86.94 71 TRP A C 1
ATOM 571 O O . TRP A 1 71 ? 0.746 10.257 1.329 1.00 86.94 71 TRP A O 1
ATOM 581 N N . GLU A 1 72 ? 0.387 12.171 2.423 1.00 87.31 72 GLU A N 1
ATOM 582 C CA . GLU A 1 72 ? 0.073 12.970 1.226 1.00 87.31 72 GLU A CA 1
ATOM 583 C C . GLU A 1 72 ? 1.210 12.970 0.195 1.00 87.31 72 GLU A C 1
ATOM 585 O O . GLU A 1 72 ? 0.965 12.927 -1.011 1.00 87.31 72 GLU A O 1
ATOM 590 N N . LYS A 1 73 ? 2.466 12.988 0.663 1.00 85.75 73 LYS A N 1
ATOM 591 C CA . LYS A 1 73 ? 3.636 12.918 -0.215 1.00 85.75 73 LYS A CA 1
ATOM 592 C C . LYS A 1 73 ? 3.710 11.545 -0.877 1.00 85.75 73 LYS A C 1
ATOM 594 O O . LYS A 1 73 ? 3.882 11.491 -2.087 1.00 85.75 73 LYS A O 1
ATOM 599 N N . LEU A 1 74 ? 3.520 10.470 -0.109 1.00 83.56 74 LEU A N 1
ATOM 600 C CA . LEU A 1 74 ? 3.521 9.097 -0.630 1.00 83.56 74 LEU A CA 1
ATOM 601 C C . LEU A 1 74 ? 2.415 8.872 -1.647 1.00 83.56 74 LEU A C 1
ATOM 603 O O . LEU A 1 74 ? 2.670 8.353 -2.727 1.00 83.56 74 LEU A O 1
ATOM 607 N N . GLU A 1 75 ? 1.200 9.304 -1.323 1.00 86.62 75 GLU A N 1
ATOM 608 C CA . GLU A 1 75 ? 0.051 9.157 -2.205 1.00 86.62 75 GLU A CA 1
ATOM 609 C C . GLU A 1 75 ? 0.292 9.844 -3.552 1.00 86.62 75 GLU A C 1
ATOM 611 O O . GLU A 1 75 ? -0.018 9.278 -4.598 1.00 86.62 75 GLU A O 1
ATOM 616 N N . LYS A 1 76 ? 0.904 11.034 -3.537 1.00 86.62 76 LYS A N 1
ATOM 617 C CA . LYS A 1 76 ? 1.298 11.730 -4.761 1.00 86.62 76 LYS A CA 1
ATOM 618 C C . LYS A 1 76 ? 2.396 10.979 -5.515 1.00 86.62 76 LYS A C 1
ATOM 620 O O . LYS A 1 76 ? 2.287 10.834 -6.727 1.00 86.62 76 LYS A O 1
ATOM 625 N N . THR A 1 77 ? 3.422 10.490 -4.817 1.00 85.44 77 THR A N 1
ATOM 626 C CA . THR A 1 77 ? 4.525 9.739 -5.432 1.00 85.44 77 THR A CA 1
ATOM 627 C C . THR A 1 77 ? 4.028 8.480 -6.141 1.00 85.44 77 THR A C 1
ATOM 629 O O . THR A 1 77 ? 4.460 8.228 -7.255 1.00 85.44 77 THR A O 1
ATOM 632 N N . PHE A 1 78 ? 3.084 7.731 -5.567 1.00 84.75 78 PHE A N 1
ATOM 633 C CA . PHE A 1 78 ? 2.545 6.535 -6.227 1.00 84.75 78 PHE A CA 1
ATOM 634 C C . PHE A 1 78 ? 1.711 6.831 -7.482 1.00 84.75 78 PHE A C 1
ATOM 636 O O . PHE A 1 78 ? 1.533 5.952 -8.317 1.00 84.75 78 PHE A O 1
ATOM 643 N N . ARG A 1 79 ? 1.175 8.049 -7.607 1.00 83.44 79 ARG A N 1
ATOM 644 C CA . ARG A 1 79 ? 0.357 8.483 -8.752 1.00 83.44 79 ARG A CA 1
ATOM 645 C C . ARG A 1 79 ? 1.166 9.192 -9.847 1.00 83.44 79 ARG A C 1
ATOM 647 O O . ARG A 1 79 ? 0.558 9.678 -10.797 1.00 83.44 79 ARG A O 1
ATOM 654 N N . THR A 1 80 ? 2.480 9.335 -9.667 1.00 75.44 80 THR A N 1
ATOM 655 C CA . THR A 1 80 ? 3.388 10.016 -10.609 1.00 75.44 80 THR A CA 1
ATOM 656 C C . THR A 1 80 ? 4.066 8.991 -11.503 1.00 75.44 80 THR A C 1
ATOM 658 O O . THR A 1 80 ? 4.168 9.268 -12.715 1.00 75.44 80 THR A O 1
#

Foldseek 3Di:
DPPPQDQDDQAADAPDPPDDLVVSVVSLVVNCVSNVNDQQSSLVCNLVRYHHPRNVVVCVVCVPPPDRDGSVVVSVVSVD